Protein AF-A0A8T5BBJ7-F1 (afdb_monomer)

Mean predicted aligned error: 14.38 Å

Secondary structure (DSSP, 8-state):
-BSSEEEEEEEETTTTEEEEEEE--TTSEEEEEEEEEGGGGTTT--TTPEEEEEETTEE--EEEE--TT-SSEEEEEEEEE-SEEEEEEEEEPP--TT------SS-HHHHHHHHHHHHHHHHHHHHHHHHHHHHHHHHH-

Sequence (141 aa):
VSNSVVSDFRL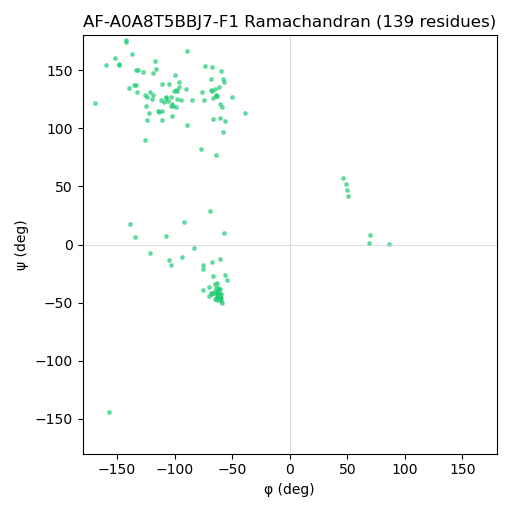NRTIFLISFRVTGLRYSSGFCRVMIPNILFEGMWGDEGRFSVLLDDEPIPFRTMNQPYDKENTFIYFSYTHSEHEIKILYSPPPVGGKIVPETNANPSIIKFMESLSYWYVLIVLITIMVSTVISIKKKR

Nearest PDB structures (foldseek):
  2xq0-assembly1_A  TM=4.731E-01  e=4.620E-02  Saccharomyces cerevisiae
  7u0w-assembly2_B  TM=4.168E-01  e=8.175E-02  Myxoma virus (strain Lausanne)
  5cyw-assembly1_B  TM=5.500E-01  e=7.570E-01  Vaccinia virus Ankara
  7u0v-assembly1_A  TM=4.290E-01  e=9.164E-02  Myxoma virus (strain Lausanne)
  5cz3-assembly2_B  TM=4.695E-01  e=3.405E-01  Myxoma virus

Foldseek 3Di:
DKPWDKADWDADLLQGKTKIKTADDAQDKIKDKDKDFCVSQPPQDDVDKDKFKDKQNHTFDWDWDPDPPCVGIIIIIDMDGHHITMIMIGIDRPPPPDDPPVPPSDRVVNVVVVVVVVVVVVVVVVVVVVVVVVVVVVVVD

Solvent-accessible surface area (backbone atoms only — not comparable to full-atom values): 8181 Å² total; per-residue (Å²): 94,57,82,44,53,76,44,77,74,44,77,40,82,90,72,38,35,40,35,32,32,37,39,40,64,72,83,36,86,33,45,39,43,47,80,43,56,39,77,83,45,66,96,55,72,54,105,62,52,44,74,46,44,22,52,69,85,41,81,50,77,67,44,78,46,73,46,99,85,39,90,56,40,40,36,40,38,38,67,49,73,21,36,82,43,44,38,38,39,37,56,43,67,59,81,69,80,91,62,93,60,89,67,70,91,61,57,68,67,55,51,53,50,50,54,53,51,50,52,54,51,53,51,52,53,52,50,54,52,54,52,51,52,52,52,55,54,61,74,73,108

Structure (mmCIF, N/CA/C/O backbone):
data_AF-A0A8T5BBJ7-F1
#
_entry.id   AF-A0A8T5BBJ7-F1
#
loop_
_atom_site.group_PDB
_atom_site.id
_atom_site.type_symbol
_atom_site.label_atom_id
_atom_site.label_alt_id
_atom_site.label_comp_id
_atom_site.label_asym_id
_atom_site.label_entity_id
_atom_site.label_seq_id
_atom_site.pdbx_PDB_ins_code
_atom_site.Cartn_x
_atom_site.Cartn_y
_atom_site.Cartn_z
_atom_site.occupancy
_atom_site.B_iso_or_equiv
_atom_site.auth_seq_id
_atom_site.auth_comp_id
_atom_site.auth_asym_id
_atom_site.auth_atom_id
_atom_site.pdbx_PDB_model_num
ATOM 1 N N . VAL A 1 1 ? 0.177 6.996 -8.302 1.00 83.50 1 VAL A N 1
ATOM 2 C CA . VAL A 1 1 ? 0.663 7.270 -9.683 1.00 83.50 1 VAL A CA 1
ATOM 3 C C . VAL A 1 1 ? 1.789 6.303 -9.976 1.00 83.50 1 VAL A C 1
ATOM 5 O O . VAL A 1 1 ? 2.693 6.211 -9.156 1.00 83.50 1 VAL A O 1
ATOM 8 N N . SER A 1 2 ? 1.722 5.567 -11.081 1.00 86.69 2 SER A N 1
ATOM 9 C CA . SER A 1 2 ? 2.758 4.620 -11.501 1.00 86.69 2 SER A CA 1
ATOM 10 C C . SER A 1 2 ? 2.804 4.561 -13.028 1.00 86.69 2 SER A C 1
ATOM 12 O O . SER A 1 2 ? 1.802 4.861 -13.673 1.00 86.69 2 SER A O 1
ATOM 14 N N . ASN A 1 3 ? 3.952 4.184 -13.592 1.00 88.62 3 ASN A N 1
ATOM 15 C CA . ASN A 1 3 ? 4.114 3.842 -15.009 1.00 88.62 3 ASN A CA 1
ATOM 16 C C . ASN A 1 3 ? 3.915 2.339 -15.288 1.00 88.62 3 ASN A C 1
ATOM 18 O O . ASN A 1 3 ? 4.373 1.838 -16.312 1.00 88.62 3 ASN A O 1
ATOM 22 N N . SER A 1 4 ? 3.252 1.634 -14.371 1.00 89.69 4 SER A N 1
ATOM 23 C CA . SER A 1 4 ? 2.865 0.229 -14.494 1.00 89.69 4 SER A CA 1
ATOM 24 C C . SER A 1 4 ? 1.351 0.089 -14.485 1.00 89.69 4 SER A C 1
ATOM 26 O O . SER A 1 4 ? 0.635 0.928 -13.934 1.00 89.69 4 SER A O 1
ATOM 28 N N . VAL A 1 5 ? 0.867 -1.018 -15.037 1.00 92.38 5 VAL A N 1
ATOM 29 C CA . VAL A 1 5 ? -0.513 -1.458 -14.831 1.00 92.38 5 VAL A CA 1
ATOM 30 C C . VAL A 1 5 ? -0.609 -2.032 -13.419 1.00 92.38 5 VAL A C 1
ATOM 32 O O . VAL A 1 5 ? 0.1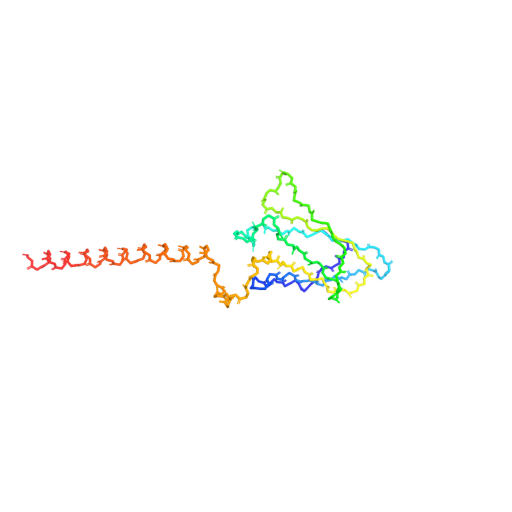62 -2.921 -13.059 1.00 92.38 5 VAL A O 1
ATOM 35 N N . VAL A 1 6 ? -1.525 -1.494 -12.613 1.00 93.00 6 VAL A N 1
ATOM 36 C CA . VAL A 1 6 ? -1.783 -1.943 -11.238 1.00 93.00 6 VAL A CA 1
ATOM 37 C C . VAL A 1 6 ? -3.019 -2.840 -11.232 1.00 93.00 6 VAL A C 1
ATOM 39 O O . VAL A 1 6 ? -4.044 -2.476 -11.805 1.00 93.00 6 VAL A O 1
ATOM 42 N N . SER A 1 7 ? -2.933 -3.995 -10.578 1.00 93.75 7 SER A N 1
ATOM 43 C CA . SER A 1 7 ? -4.028 -4.964 -10.431 1.00 93.75 7 SER A CA 1
ATOM 44 C C . SER A 1 7 ? -4.019 -5.604 -9.036 1.00 93.75 7 SER A C 1
ATOM 46 O O . SER A 1 7 ? -3.138 -5.316 -8.228 1.00 93.75 7 SER A O 1
ATOM 48 N N . ASP A 1 8 ? -5.029 -6.420 -8.724 1.00 94.69 8 ASP A N 1
ATOM 49 C CA . ASP A 1 8 ? -5.127 -7.211 -7.485 1.00 94.69 8 ASP A CA 1
ATOM 50 C C . ASP A 1 8 ? -4.905 -6.425 -6.183 1.00 94.69 8 ASP A C 1
ATOM 52 O O . ASP A 1 8 ? -4.241 -6.894 -5.259 1.00 94.69 8 ASP A O 1
ATOM 56 N N . PHE A 1 9 ? -5.467 -5.218 -6.095 1.00 92.75 9 PHE A N 1
ATOM 57 C CA . PHE A 1 9 ? -5.361 -4.403 -4.889 1.00 92.75 9 PHE A CA 1
ATOM 58 C C . PHE A 1 9 ? -6.061 -5.069 -3.695 1.00 92.75 9 PHE A C 1
ATOM 60 O O . PHE A 1 9 ? -7.242 -5.417 -3.758 1.00 92.75 9 PHE A O 1
ATOM 67 N N . ARG A 1 10 ? -5.338 -5.194 -2.580 1.00 92.81 10 ARG A N 1
ATOM 68 C CA . ARG A 1 10 ? -5.811 -5.756 -1.314 1.00 92.81 10 ARG A CA 1
ATOM 69 C C . ARG A 1 10 ? -5.395 -4.855 -0.158 1.00 92.81 10 ARG A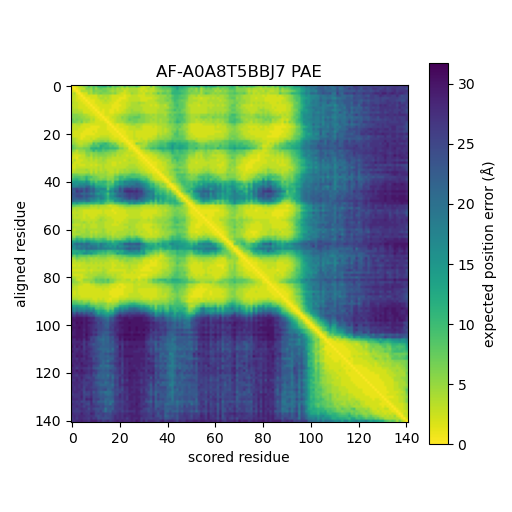 C 1
ATOM 71 O O . ARG A 1 10 ? -4.260 -4.394 -0.080 1.00 92.81 10 ARG A O 1
ATOM 78 N N . LEU A 1 11 ? -6.324 -4.651 0.771 1.00 87.75 11 LEU A N 1
ATOM 79 C CA . LEU A 1 11 ? -6.096 -3.928 2.018 1.00 87.75 11 LEU A CA 1
ATOM 80 C C . LEU A 1 11 ? -6.492 -4.824 3.189 1.00 87.75 11 LEU A C 1
ATOM 82 O O . LEU A 1 11 ? -7.661 -5.179 3.329 1.00 87.75 11 LEU A O 1
ATOM 86 N N . ASN A 1 12 ? -5.535 -5.137 4.056 1.00 82.75 12 ASN A N 1
ATOM 87 C CA . ASN A 1 12 ? -5.790 -5.791 5.330 1.00 82.75 12 ASN A CA 1
ATOM 88 C C . ASN A 1 12 ? -5.506 -4.811 6.472 1.00 82.75 12 ASN A C 1
ATOM 90 O O . ASN A 1 12 ? -4.356 -4.504 6.778 1.00 82.75 12 ASN A O 1
ATOM 94 N N . ARG A 1 13 ? -6.579 -4.327 7.104 1.00 77.38 13 ARG A N 1
ATOM 95 C CA . ARG A 1 13 ? -6.505 -3.357 8.206 1.00 77.38 13 ARG A CA 1
ATOM 96 C C . ARG A 1 13 ? -6.052 -3.974 9.528 1.00 77.38 13 ARG A C 1
ATOM 98 O O . ARG A 1 13 ? -5.596 -3.243 10.390 1.00 77.38 13 ARG A O 1
ATOM 105 N N . THR A 1 14 ? -6.176 -5.290 9.698 1.00 75.69 14 THR A N 1
ATOM 106 C CA . THR A 1 14 ? -5.808 -5.977 10.945 1.00 75.69 14 THR A CA 1
ATOM 107 C C . THR A 1 14 ? -4.297 -6.116 11.085 1.00 75.69 14 THR A C 1
ATOM 109 O O . THR A 1 14 ? -3.767 -5.956 12.177 1.00 75.69 14 THR A O 1
ATOM 112 N N . ILE A 1 15 ? -3.608 -6.398 9.976 1.00 74.81 15 ILE A N 1
ATOM 113 C CA . ILE A 1 15 ? -2.141 -6.550 9.927 1.00 74.81 15 ILE A CA 1
ATOM 114 C C . ILE A 1 15 ? -1.446 -5.375 9.224 1.00 74.81 15 ILE A C 1
ATOM 116 O O . ILE A 1 15 ? -0.256 -5.449 8.945 1.00 74.81 15 ILE A O 1
ATOM 120 N N . PHE A 1 16 ? -2.199 -4.324 8.889 1.00 79.81 16 PHE A N 1
ATOM 121 C CA . PHE A 1 16 ? -1.727 -3.124 8.191 1.00 79.81 16 PHE A CA 1
ATOM 122 C C . PHE A 1 16 ? -0.894 -3.419 6.936 1.00 79.81 16 PHE A C 1
ATOM 124 O O . PHE A 1 16 ? 0.213 -2.910 6.753 1.00 79.81 16 PHE A O 1
ATOM 131 N N . LEU A 1 17 ? -1.469 -4.249 6.065 1.00 86.25 17 LEU A N 1
ATOM 132 C CA . LEU A 1 17 ? -0.879 -4.653 4.796 1.00 86.25 17 LEU A CA 1
ATOM 133 C C . LEU A 1 17 ? -1.683 -4.062 3.639 1.00 86.25 17 LEU A C 1
ATOM 135 O O . LEU A 1 17 ? -2.884 -4.311 3.507 1.00 86.25 17 LEU A O 1
ATOM 139 N N . ILE A 1 18 ? -0.996 -3.329 2.771 1.00 90.69 18 ILE A N 1
ATOM 140 C CA . ILE A 1 18 ? -1.485 -2.970 1.440 1.00 90.69 18 ILE A CA 1
ATOM 141 C C . ILE A 1 18 ? -0.709 -3.823 0.448 1.00 90.69 18 ILE A C 1
ATOM 143 O O . ILE A 1 18 ? 0.517 -3.756 0.436 1.00 90.69 18 ILE A O 1
ATOM 147 N N . SER A 1 19 ? -1.391 -4.602 -0.388 1.00 93.75 19 SER A N 1
ATOM 148 C CA . SER A 1 19 ? -0.737 -5.314 -1.484 1.00 93.75 19 SER A CA 1
ATOM 149 C C . SER A 1 19 ? -1.412 -5.058 -2.817 1.00 93.75 19 SER A C 1
ATOM 151 O O . SER A 1 19 ? -2.607 -4.778 -2.890 1.00 93.75 19 SER A O 1
ATOM 153 N N . PHE A 1 20 ? -0.620 -5.071 -3.876 1.00 94.94 20 PHE A N 1
ATOM 154 C CA . PHE A 1 20 ? -1.102 -4.924 -5.240 1.00 94.94 20 PHE A CA 1
ATOM 155 C C . PHE A 1 20 ? -0.060 -5.464 -6.201 1.00 94.94 20 PHE A C 1
ATOM 157 O O . PHE A 1 20 ? 1.137 -5.479 -5.915 1.00 94.94 20 PHE A O 1
ATOM 164 N N . ARG A 1 21 ? -0.519 -5.876 -7.371 1.00 94.81 21 ARG A N 1
ATOM 165 C CA . ARG A 1 21 ? 0.332 -6.392 -8.429 1.00 94.81 21 ARG A CA 1
ATOM 166 C C . ARG A 1 21 ? 0.656 -5.290 -9.419 1.00 94.81 2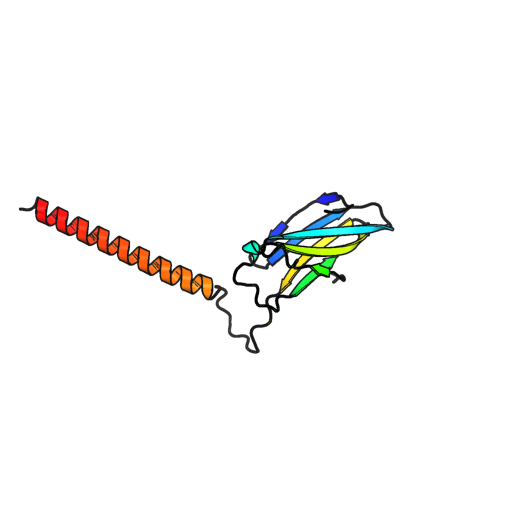1 ARG A C 1
ATOM 168 O O . ARG A 1 21 ? -0.207 -4.478 -9.756 1.00 94.81 21 ARG A O 1
ATOM 175 N N . VAL A 1 22 ? 1.897 -5.262 -9.884 1.00 93.06 22 VAL A N 1
ATOM 176 C CA . VAL A 1 22 ? 2.366 -4.327 -10.905 1.00 93.06 22 VAL A CA 1
ATOM 177 C C . VAL A 1 22 ? 2.901 -5.099 -12.097 1.00 93.06 22 VAL A C 1
ATOM 179 O O . VAL A 1 22 ? 3.698 -6.021 -11.946 1.00 93.06 22 VAL A O 1
ATOM 182 N N . THR A 1 23 ? 2.464 -4.710 -13.290 1.00 92.81 23 THR A N 1
ATOM 183 C CA . THR A 1 23 ? 2.974 -5.254 -14.550 1.00 92.81 23 THR A CA 1
ATOM 184 C C . THR A 1 23 ? 3.456 -4.123 -15.445 1.00 92.81 23 THR A C 1
ATOM 186 O O . THR A 1 23 ? 2.727 -3.155 -15.680 1.00 92.81 23 THR A O 1
ATOM 189 N N . GLY A 1 24 ? 4.681 -4.248 -15.950 1.00 88.81 24 GLY A N 1
ATOM 190 C CA . GLY A 1 24 ? 5.308 -3.294 -16.864 1.00 88.81 24 GLY A CA 1
ATOM 191 C C . GLY A 1 24 ? 6.148 -3.989 -17.934 1.00 88.81 24 GLY A C 1
ATOM 192 O O . GLY A 1 24 ? 6.306 -5.212 -17.928 1.00 88.81 24 GLY A O 1
ATOM 193 N N . LEU A 1 25 ? 6.687 -3.206 -18.870 1.00 88.88 25 LEU A N 1
ATOM 194 C CA . LEU A 1 25 ? 7.576 -3.724 -19.908 1.00 88.88 25 LEU A CA 1
ATOM 195 C C . LEU A 1 25 ? 8.858 -4.264 -19.263 1.00 88.88 25 LEU A C 1
ATOM 197 O O . LEU A 1 25 ? 9.497 -3.574 -18.480 1.00 88.88 25 LEU A O 1
ATOM 201 N N . ARG A 1 26 ? 9.253 -5.499 -19.578 1.00 87.50 26 ARG A N 1
ATOM 202 C CA . ARG A 1 26 ? 10.439 -6.098 -18.952 1.00 87.50 26 ARG A CA 1
ATOM 203 C C . ARG A 1 26 ? 11.686 -5.237 -19.180 1.00 87.50 26 ARG A C 1
ATOM 205 O O . ARG A 1 26 ? 11.904 -4.751 -20.286 1.00 87.50 26 ARG A O 1
ATOM 212 N N . TYR A 1 27 ? 12.512 -5.116 -18.141 1.00 83.44 27 TYR A N 1
ATOM 213 C CA . TYR A 1 27 ? 13.804 -4.413 -18.152 1.00 83.44 27 TYR A CA 1
ATOM 214 C C . TYR A 1 27 ? 13.744 -2.879 -18.270 1.00 83.44 27 TYR A C 1
ATOM 216 O O . TYR A 1 27 ? 14.794 -2.248 -18.389 1.00 83.44 27 TYR A O 1
ATOM 224 N N . SER A 1 28 ? 12.564 -2.251 -18.193 1.00 89.19 28 SER A N 1
ATOM 225 C CA . SER A 1 28 ? 12.466 -0.794 -18.018 1.00 89.19 28 SER A CA 1
ATOM 226 C C . SER A 1 28 ? 12.446 -0.379 -16.545 1.00 89.19 28 SER A C 1
ATOM 228 O O . SER A 1 28 ? 12.282 -1.199 -15.645 1.00 89.19 28 SER A O 1
ATOM 230 N N . SE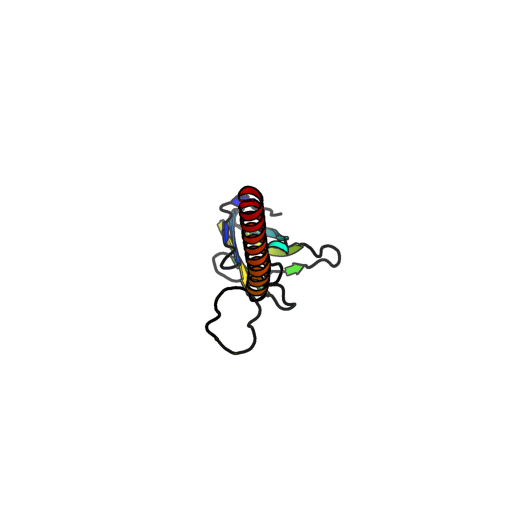R A 1 29 ? 12.641 0.915 -16.283 1.00 88.56 29 SER A N 1
ATOM 231 C CA . SER A 1 29 ? 12.560 1.470 -14.930 1.00 88.56 29 SER A CA 1
ATOM 232 C C . SER A 1 29 ? 11.113 1.805 -14.565 1.00 88.56 29 SER A C 1
ATOM 234 O O . SER A 1 29 ? 10.433 2.562 -15.264 1.00 88.56 29 SER A O 1
ATOM 236 N N . GLY A 1 30 ? 10.650 1.238 -13.458 1.00 89.31 30 GLY A N 1
ATOM 237 C CA . GLY A 1 30 ? 9.352 1.478 -12.856 1.00 89.31 30 GLY A CA 1
ATOM 238 C C . GLY A 1 30 ? 9.421 2.451 -11.691 1.00 89.31 30 GLY A C 1
ATOM 239 O O . GLY A 1 30 ? 10.379 2.465 -10.920 1.00 89.31 30 GLY A O 1
ATOM 240 N N . PHE A 1 31 ? 8.368 3.245 -11.530 1.00 91.88 31 PHE A N 1
ATOM 241 C CA . PHE A 1 31 ? 8.160 4.051 -10.336 1.00 91.88 31 PHE A CA 1
ATOM 242 C C . PHE A 1 31 ? 6.736 3.891 -9.822 1.00 91.88 31 PHE A C 1
ATOM 244 O O . PHE A 1 31 ? 5.783 3.671 -10.579 1.00 91.88 31 PHE A O 1
ATOM 251 N N . CYS A 1 32 ? 6.578 4.035 -8.513 1.00 91.44 32 CYS A N 1
ATOM 252 C CA . CYS A 1 32 ? 5.274 4.093 -7.886 1.00 91.44 32 CYS A CA 1
ATOM 253 C C . CYS A 1 32 ? 5.260 5.146 -6.779 1.00 91.44 32 CYS A C 1
ATOM 255 O O . CYS A 1 32 ? 6.172 5.238 -5.957 1.00 91.44 32 CYS A O 1
ATOM 257 N N . ARG A 1 33 ? 4.188 5.938 -6.782 1.00 91.38 33 ARG A N 1
ATOM 258 C CA . ARG A 1 33 ? 3.794 6.829 -5.698 1.00 91.38 33 ARG A CA 1
ATOM 259 C C . ARG A 1 33 ? 2.481 6.334 -5.121 1.00 91.38 33 ARG A C 1
ATOM 261 O O . ARG A 1 33 ? 1.452 6.410 -5.809 1.00 91.38 33 ARG A O 1
ATOM 268 N N . VAL A 1 34 ? 2.528 5.914 -3.865 1.00 89.38 34 VAL A N 1
ATOM 269 C CA . VAL A 1 34 ? 1.363 5.506 -3.083 1.00 89.38 34 VAL A CA 1
ATOM 270 C C . VAL A 1 34 ? 1.020 6.627 -2.114 1.00 89.38 34 VAL A C 1
ATOM 272 O O . VAL A 1 34 ? 1.889 7.119 -1.401 1.00 89.38 34 VAL A O 1
ATOM 275 N N . MET A 1 35 ? -0.239 7.056 -2.141 1.00 88.19 35 MET A N 1
ATOM 276 C CA . MET A 1 35 ? -0.809 7.975 -1.161 1.00 88.19 35 MET A CA 1
ATOM 277 C C . MET A 1 35 ? -1.556 7.126 -0.143 1.00 88.19 35 MET A C 1
ATOM 279 O O . MET A 1 35 ? -2.405 6.324 -0.533 1.00 88.19 35 MET A O 1
ATOM 283 N N . ILE A 1 36 ? -1.227 7.290 1.133 1.00 84.31 36 ILE A N 1
ATOM 284 C CA . ILE A 1 36 ? -1.894 6.586 2.217 1.00 84.31 36 ILE A CA 1
ATOM 285 C C . ILE A 1 36 ? -2.479 7.626 3.175 1.00 84.31 36 ILE A C 1
ATOM 287 O O . ILE A 1 36 ? -1.708 8.347 3.809 1.00 84.31 36 ILE A O 1
ATOM 291 N N . PRO A 1 37 ? -3.818 7.723 3.269 1.00 81.50 37 PRO A N 1
ATOM 292 C CA . PRO A 1 37 ? -4.471 8.608 4.221 1.00 81.50 37 PRO A CA 1
ATOM 293 C C . PRO A 1 37 ? -4.120 8.246 5.663 1.00 81.50 37 PRO A C 1
ATOM 295 O O . PRO A 1 37 ? -4.195 7.081 6.056 1.00 81.50 37 PRO A O 1
ATOM 298 N N . ASN A 1 38 ? -3.814 9.251 6.472 1.00 73.19 38 ASN A N 1
ATOM 299 C CA . ASN A 1 38 ? -3.410 9.102 7.869 1.00 73.19 38 ASN A CA 1
ATOM 300 C C . ASN A 1 38 ? -4.557 8.567 8.723 1.00 73.19 38 ASN A C 1
ATOM 302 O O . ASN A 1 38 ? -4.304 7.840 9.675 1.00 73.19 38 ASN A O 1
ATOM 306 N N . ILE A 1 39 ? -5.810 8.819 8.322 1.00 71.38 39 ILE A N 1
ATOM 307 C CA . ILE A 1 39 ? -7.010 8.228 8.935 1.00 71.38 39 ILE A CA 1
ATOM 308 C C . ILE A 1 39 ? -6.988 6.692 8.941 1.00 71.38 39 ILE A C 1
ATOM 310 O O . ILE A 1 39 ? -7.573 6.068 9.821 1.00 71.38 39 ILE A O 1
ATOM 314 N N . LEU A 1 40 ? -6.279 6.051 8.000 1.00 65.88 40 LEU A N 1
ATOM 315 C CA . LEU A 1 40 ? -6.120 4.591 8.006 1.00 65.88 40 LEU A CA 1
ATOM 316 C C . LEU A 1 40 ? -5.281 4.091 9.191 1.00 65.88 40 LEU A C 1
ATOM 318 O O . LEU A 1 40 ? -5.310 2.898 9.490 1.00 65.88 40 LEU A O 1
ATOM 322 N N . PHE A 1 41 ? -4.560 4.991 9.860 1.00 62.34 41 PHE A N 1
ATOM 323 C CA . PHE A 1 41 ? -3.631 4.702 10.948 1.00 62.34 41 PHE A CA 1
ATOM 324 C C . PHE A 1 41 ? -3.730 5.723 12.102 1.00 62.34 41 PHE A C 1
ATOM 326 O O . PHE A 1 41 ? -2.810 5.842 12.918 1.00 62.34 41 PHE A O 1
ATOM 333 N N . GLU A 1 42 ? -4.822 6.488 12.166 1.00 52.91 42 GLU A N 1
ATOM 334 C CA . GLU A 1 42 ? -5.030 7.548 13.152 1.00 52.91 42 GLU A CA 1
ATOM 335 C C . GLU A 1 42 ? -5.067 6.950 14.566 1.00 52.91 42 GLU A C 1
ATOM 337 O O . GLU A 1 42 ? -5.751 5.963 14.836 1.00 52.91 42 GLU A O 1
ATOM 342 N N . GLY A 1 43 ? -4.245 7.504 15.464 1.00 51.56 43 GLY A N 1
ATOM 343 C CA . GLY A 1 43 ? -3.999 6.955 16.803 1.00 51.56 43 GLY A CA 1
ATOM 344 C C . GLY A 1 43 ? -2.891 5.896 16.890 1.00 51.56 43 GLY A C 1
ATOM 345 O O . GLY A 1 43 ? -2.636 5.395 17.983 1.00 51.56 43 GLY A O 1
ATOM 346 N N . MET A 1 44 ? -2.231 5.553 15.778 1.00 52.12 44 MET A N 1
ATOM 347 C CA . MET A 1 44 ? -1.118 4.585 15.733 1.00 52.12 44 MET A CA 1
ATOM 348 C C . MET A 1 44 ? 0.186 5.169 15.186 1.00 52.12 44 MET A C 1
ATOM 350 O O . MET A 1 44 ? 1.226 4.511 15.250 1.00 52.12 44 MET A O 1
ATOM 354 N N . TRP A 1 45 ? 0.142 6.400 14.678 1.00 54.66 45 TRP A N 1
ATOM 355 C CA . TRP A 1 45 ? 1.317 7.207 14.380 1.00 54.66 45 TRP A CA 1
ATOM 356 C C . TRP A 1 45 ? 1.872 7.773 15.684 1.00 54.66 45 TRP A C 1
ATOM 358 O O . TRP A 1 45 ? 1.584 8.901 16.070 1.00 54.66 45 TRP A O 1
ATOM 368 N N . GLY A 1 46 ? 2.649 6.957 16.392 1.00 44.56 46 GLY A N 1
ATOM 369 C CA . GLY A 1 46 ? 3.748 7.525 17.163 1.00 44.56 46 GLY A CA 1
ATOM 370 C C . GLY A 1 46 ? 4.773 8.066 16.172 1.00 44.56 46 GLY A C 1
ATOM 371 O O . GLY A 1 46 ? 4.875 7.540 15.061 1.00 44.56 46 GLY A O 1
ATOM 372 N N . ASP A 1 47 ? 5.546 9.071 16.566 1.00 47.97 47 ASP A N 1
ATOM 373 C CA . ASP A 1 47 ? 6.573 9.752 15.759 1.00 47.97 47 ASP A CA 1
ATOM 374 C C . ASP A 1 47 ? 7.690 8.827 15.192 1.00 47.97 47 ASP A C 1
ATOM 376 O O . ASP A 1 47 ? 8.686 9.288 14.641 1.00 47.97 47 ASP A O 1
ATOM 380 N N . GLU A 1 48 ? 7.523 7.504 15.298 1.00 48.72 48 GLU A N 1
ATOM 381 C CA . GLU A 1 48 ? 8.500 6.450 15.036 1.00 48.72 48 GLU A CA 1
ATOM 382 C C . GLU A 1 48 ? 7.961 5.266 14.196 1.00 48.72 48 GLU A C 1
ATOM 384 O O . GLU A 1 48 ? 8.666 4.269 14.024 1.00 48.72 48 GLU A O 1
ATOM 389 N N . GLY A 1 49 ? 6.733 5.329 13.662 1.00 55.78 49 GLY A N 1
ATOM 390 C CA . GLY A 1 49 ? 6.178 4.268 12.804 1.00 55.78 49 GLY A CA 1
ATOM 391 C C . GLY A 1 49 ? 7.003 4.049 11.528 1.00 55.78 49 GLY A C 1
ATOM 392 O O . GLY A 1 49 ? 7.176 4.971 10.727 1.00 55.78 49 GLY A O 1
ATOM 393 N N . ARG A 1 50 ? 7.521 2.828 11.313 1.00 71.62 50 ARG A N 1
ATOM 394 C CA . ARG A 1 50 ? 8.351 2.494 10.141 1.00 71.62 50 ARG A CA 1
ATOM 395 C C . ARG A 1 50 ? 7.528 1.731 9.109 1.00 71.62 50 ARG A C 1
ATOM 397 O O . ARG A 1 50 ? 7.025 0.640 9.373 1.00 71.62 50 ARG A O 1
ATOM 404 N N . PHE A 1 51 ? 7.432 2.295 7.909 1.00 81.12 51 PHE A N 1
ATOM 405 C CA . PHE A 1 51 ? 6.952 1.560 6.743 1.00 81.12 51 PHE A CA 1
ATOM 406 C C . PHE A 1 51 ? 8.019 0.573 6.268 1.00 81.12 51 PHE A C 1
ATOM 408 O O . PHE A 1 51 ? 9.215 0.774 6.468 1.00 81.12 51 PHE A O 1
ATOM 415 N N . SER A 1 52 ? 7.589 -0.501 5.626 1.00 87.25 52 SER A N 1
ATOM 416 C CA . SER A 1 52 ? 8.451 -1.379 4.841 1.00 87.25 52 SER A CA 1
ATOM 417 C C . SER A 1 52 ? 7.771 -1.641 3.511 1.00 87.25 52 SER A C 1
ATOM 419 O O . SER A 1 52 ? 6.579 -1.944 3.470 1.00 87.25 52 SER A O 1
ATOM 421 N N . VAL A 1 53 ? 8.520 -1.483 2.425 1.00 90.50 53 VAL A N 1
ATOM 422 C CA . VAL A 1 53 ? 8.048 -1.779 1.074 1.00 90.50 53 VAL A CA 1
ATOM 423 C C . VAL A 1 53 ? 8.782 -3.022 0.605 1.00 90.50 53 VAL A C 1
ATOM 425 O O . VAL A 1 53 ? 10.012 -3.039 0.589 1.00 90.50 53 VAL A O 1
ATOM 428 N N . LEU A 1 54 ? 8.022 -4.051 0.253 1.00 92.19 54 LEU A N 1
ATOM 429 C CA . LEU A 1 54 ? 8.520 -5.308 -0.281 1.00 92.19 54 LEU A CA 1
ATOM 430 C C . LEU A 1 54 ? 8.125 -5.423 -1.758 1.00 92.19 54 LEU A C 1
ATOM 432 O O . LEU A 1 54 ? 6.991 -5.096 -2.124 1.00 92.19 54 LEU A O 1
ATOM 436 N N . LEU A 1 55 ? 9.054 -5.902 -2.576 1.00 92.56 55 LEU A N 1
ATOM 437 C CA . LEU A 1 55 ? 8.875 -6.316 -3.963 1.00 92.56 55 LEU A CA 1
ATOM 438 C C . LEU A 1 55 ? 9.098 -7.829 -4.002 1.00 92.56 55 LEU A C 1
ATOM 440 O O . LEU A 1 55 ? 10.205 -8.269 -3.719 1.00 92.56 55 LEU A O 1
ATOM 444 N N . ASP A 1 56 ? 8.065 -8.610 -4.307 1.00 92.62 56 ASP A N 1
ATOM 445 C CA . ASP A 1 56 ? 8.115 -10.082 -4.262 1.00 92.62 56 ASP A CA 1
ATOM 446 C C . ASP A 1 56 ? 8.690 -10.619 -2.939 1.00 92.62 56 ASP A C 1
ATOM 448 O O . ASP A 1 56 ? 9.571 -11.471 -2.921 1.00 92.62 56 ASP A O 1
ATOM 452 N N . ASP A 1 57 ? 8.203 -10.071 -1.822 1.00 90.75 57 ASP A N 1
ATOM 453 C CA . ASP A 1 57 ? 8.644 -10.387 -0.455 1.00 90.75 57 ASP A CA 1
ATOM 454 C C . ASP A 1 57 ? 10.069 -9.935 -0.076 1.00 90.75 57 ASP A C 1
ATOM 456 O O . ASP A 1 57 ? 10.456 -10.067 1.084 1.00 90.75 57 ASP A O 1
ATOM 460 N N . GLU A 1 58 ? 10.800 -9.279 -0.982 1.00 91.56 58 GLU A N 1
ATOM 461 C CA . GLU A 1 58 ? 12.124 -8.707 -0.715 1.00 91.56 58 GLU A CA 1
ATOM 462 C C . GLU A 1 58 ? 12.056 -7.197 -0.422 1.00 91.56 58 GLU A C 1
ATOM 464 O O . GLU A 1 58 ? 11.415 -6.443 -1.162 1.00 91.56 58 GLU A O 1
ATOM 469 N N . PRO A 1 59 ? 12.718 -6.694 0.636 1.00 91.56 59 PRO A N 1
ATOM 470 C CA . PRO A 1 59 ? 12.687 -5.279 0.985 1.00 91.56 59 PRO A CA 1
ATOM 471 C C . PRO A 1 59 ? 13.401 -4.410 -0.049 1.00 91.56 59 PRO A C 1
ATOM 473 O O . PRO A 1 59 ? 14.550 -4.652 -0.415 1.00 91.56 59 PRO A O 1
ATOM 476 N N . ILE A 1 60 ? 12.735 -3.331 -0.463 1.00 90.75 60 ILE A N 1
ATOM 477 C CA . ILE A 1 60 ? 13.281 -2.354 -1.406 1.00 90.75 60 ILE A CA 1
ATOM 478 C C . ILE A 1 60 ? 13.450 -0.976 -0.762 1.00 90.75 60 ILE A C 1
ATOM 480 O O . ILE A 1 60 ? 12.696 -0.601 0.141 1.00 90.75 60 ILE A O 1
ATOM 484 N N . PRO A 1 61 ? 14.421 -0.174 -1.231 1.00 88.62 61 PRO A N 1
ATOM 485 C CA . PRO A 1 61 ? 14.558 1.199 -0.779 1.00 88.62 61 PRO A CA 1
ATOM 486 C C . PRO A 1 61 ? 13.345 2.029 -1.208 1.00 88.62 61 PRO A C 1
ATOM 488 O O . PRO A 1 61 ? 12.929 2.027 -2.368 1.00 88.62 61 PRO A O 1
ATOM 491 N N . PHE A 1 62 ? 12.815 2.802 -0.268 1.00 89.56 62 PHE A N 1
ATOM 492 C CA . PHE A 1 62 ? 11.724 3.737 -0.504 1.00 89.56 62 PHE A CA 1
ATOM 493 C C . PHE A 1 62 ? 12.004 5.060 0.206 1.00 89.56 62 PHE A C 1
ATOM 495 O O . PHE A 1 62 ? 12.858 5.163 1.089 1.00 89.56 62 PHE A O 1
ATOM 502 N N . ARG A 1 63 ? 11.276 6.097 -0.196 1.00 85.12 63 ARG A N 1
ATOM 503 C CA . ARG A 1 63 ? 11.280 7.403 0.453 1.00 85.12 63 ARG A CA 1
ATOM 504 C C . ARG A 1 63 ? 9.874 7.715 0.929 1.00 85.12 63 ARG A C 1
ATOM 506 O O . ARG A 1 63 ? 8.939 7.721 0.128 1.00 85.12 63 ARG A O 1
ATOM 513 N N . THR A 1 64 ? 9.745 8.004 2.215 1.00 80.88 64 THR A N 1
ATOM 514 C CA . THR A 1 64 ? 8.525 8.586 2.775 1.00 80.88 64 THR A CA 1
ATOM 515 C C . THR A 1 64 ? 8.643 10.096 2.719 1.00 80.88 64 THR A C 1
ATOM 517 O O . THR A 1 64 ? 9.673 10.658 3.090 1.00 80.88 64 THR A O 1
ATOM 520 N N . MET A 1 65 ? 7.591 10.761 2.263 1.00 72.00 65 MET A N 1
ATOM 521 C CA . MET A 1 65 ? 7.490 12.210 2.314 1.00 72.00 65 MET A CA 1
ATOM 522 C C . MET A 1 65 ? 6.216 12.574 3.059 1.00 72.00 65 MET A C 1
ATOM 524 O O . MET A 1 65 ? 5.112 12.433 2.532 1.00 72.00 65 MET A O 1
ATOM 528 N N . ASN A 1 66 ? 6.402 13.054 4.283 1.00 64.19 66 ASN A N 1
ATOM 529 C CA . ASN A 1 66 ? 5.369 13.750 5.032 1.00 64.19 66 ASN A CA 1
ATOM 530 C C . ASN A 1 66 ? 5.544 15.212 4.632 1.00 64.19 66 ASN A C 1
ATOM 532 O O . ASN A 1 66 ? 6.541 15.840 4.995 1.00 64.19 66 ASN A O 1
ATOM 536 N N . GLN A 1 67 ? 4.685 15.724 3.754 1.00 54.34 67 GLN A N 1
ATOM 537 C CA . GLN A 1 67 ? 4.839 17.113 3.336 1.00 54.34 67 GLN A CA 1
ATOM 538 C C . GLN A 1 67 ? 4.519 18.031 4.524 1.00 54.34 67 GLN A C 1
ATOM 540 O O . GLN A 1 67 ? 3.553 17.768 5.235 1.00 54.34 67 GLN A O 1
ATOM 545 N N . PRO A 1 68 ? 5.234 19.154 4.716 1.00 55.03 68 PRO A N 1
ATOM 546 C CA . PRO A 1 68 ? 4.835 20.158 5.706 1.00 55.03 68 PRO A CA 1
ATOM 547 C C . PRO A 1 68 ? 3.437 20.755 5.433 1.00 55.03 68 PRO A C 1
ATOM 549 O O . PRO A 1 68 ? 2.870 21.403 6.311 1.00 55.03 68 PRO A O 1
ATOM 552 N N . TYR A 1 69 ? 2.876 20.517 4.240 1.00 54.34 69 TYR A N 1
ATOM 553 C CA . TYR A 1 69 ? 1.590 21.039 3.775 1.00 54.34 69 TYR A CA 1
ATOM 554 C C . TYR A 1 69 ? 0.437 20.025 3.799 1.00 54.34 69 TYR A C 1
ATOM 556 O O . TYR A 1 69 ? -0.713 20.449 3.766 1.00 54.34 69 TYR A O 1
ATOM 564 N N . ASP A 1 70 ? 0.716 18.719 3.876 1.00 61.09 70 ASP A N 1
ATOM 565 C CA . ASP A 1 70 ? -0.310 17.670 3.857 1.00 61.09 70 ASP A CA 1
ATOM 566 C C . ASP A 1 70 ? -0.136 16.775 5.087 1.00 61.09 70 ASP A C 1
ATOM 568 O O . ASP A 1 70 ? 0.643 15.822 5.099 1.00 61.09 70 ASP A O 1
ATOM 572 N N . LYS A 1 71 ? -0.819 17.164 6.168 1.00 67.56 71 LYS A N 1
ATOM 573 C CA . LYS A 1 71 ? -0.806 16.456 7.457 1.00 67.56 71 LYS A CA 1
ATOM 574 C C . LYS A 1 71 ? -1.780 15.283 7.495 1.00 67.56 71 LYS A C 1
ATOM 576 O O . LYS A 1 71 ? -1.844 14.590 8.507 1.00 67.56 71 LYS A O 1
ATOM 581 N N . GLU A 1 72 ? -2.545 15.085 6.427 1.00 75.31 72 GLU A N 1
ATOM 582 C CA . GLU A 1 72 ? -3.603 14.083 6.350 1.00 75.31 72 GLU A CA 1
ATOM 583 C C . GLU A 1 72 ? -3.191 12.881 5.502 1.00 75.31 72 GLU A C 1
ATOM 585 O O . GLU A 1 72 ? -3.848 11.848 5.586 1.00 75.31 72 GLU A O 1
ATOM 590 N N . ASN A 1 73 ? -2.102 12.978 4.729 1.00 79.88 73 ASN A N 1
ATOM 591 C CA . ASN A 1 73 ? -1.629 11.902 3.864 1.00 79.88 73 ASN A CA 1
ATOM 592 C C . ASN A 1 73 ? -0.111 11.691 3.961 1.00 79.88 73 ASN A C 1
ATOM 594 O O . ASN A 1 73 ? 0.677 12.632 3.866 1.00 79.88 73 ASN A O 1
ATOM 598 N N . THR A 1 74 ? 0.313 10.428 4.020 1.00 81.81 74 THR A N 1
ATOM 599 C CA . THR A 1 74 ? 1.703 10.031 3.764 1.00 81.81 74 THR A CA 1
ATOM 600 C C . THR A 1 74 ? 1.867 9.575 2.326 1.00 81.81 74 THR A C 1
ATOM 602 O O . THR A 1 74 ? 1.089 8.776 1.800 1.00 81.81 74 THR A O 1
ATOM 605 N N . PHE A 1 75 ? 2.948 10.033 1.701 1.00 86.06 75 PHE A N 1
ATOM 606 C CA . PHE A 1 75 ? 3.341 9.583 0.377 1.00 86.06 75 PHE A CA 1
ATOM 607 C C . PHE A 1 75 ? 4.572 8.687 0.453 1.00 86.06 75 PHE A C 1
ATOM 609 O O . PHE A 1 75 ? 5.612 9.090 0.977 1.00 86.06 75 PHE A O 1
ATOM 616 N N . ILE A 1 76 ? 4.465 7.494 -0.127 1.00 89.06 76 ILE A N 1
ATOM 617 C CA . ILE A 1 76 ? 5.572 6.549 -0.280 1.00 89.06 76 ILE A CA 1
ATOM 618 C C . ILE A 1 76 ? 5.983 6.516 -1.748 1.00 89.06 76 ILE A C 1
ATOM 620 O O . ILE A 1 76 ? 5.156 6.295 -2.637 1.00 89.06 76 ILE A O 1
ATOM 624 N N . TYR A 1 77 ? 7.273 6.729 -1.983 1.00 90.88 77 TYR A N 1
ATOM 625 C CA . TYR A 1 77 ? 7.896 6.739 -3.297 1.00 90.88 77 TYR A CA 1
ATOM 626 C C . TYR A 1 77 ? 8.939 5.639 -3.378 1.00 90.88 77 TYR A C 1
ATOM 628 O O . TYR A 1 77 ? 9.835 5.568 -2.539 1.00 90.88 77 TYR A O 1
ATOM 636 N N . PHE A 1 78 ? 8.863 4.818 -4.415 1.00 91.94 78 PHE A N 1
ATOM 637 C CA . PHE A 1 78 ? 9.868 3.799 -4.684 1.00 91.94 78 PHE A CA 1
ATOM 638 C C . PHE A 1 78 ? 10.000 3.555 -6.185 1.00 91.94 78 PHE A C 1
ATOM 640 O O . PHE A 1 78 ? 9.077 3.800 -6.970 1.00 91.94 78 PHE A O 1
ATOM 647 N N . SER A 1 79 ? 11.180 3.083 -6.568 1.00 93.12 79 SER A N 1
ATOM 648 C CA . SER A 1 79 ? 11.525 2.676 -7.926 1.00 93.12 79 SER A CA 1
ATOM 649 C C . SER A 1 79 ? 11.899 1.202 -7.940 1.00 93.12 79 SER A C 1
ATOM 651 O O . SER A 1 79 ? 12.457 0.701 -6.968 1.00 93.12 79 SER A O 1
ATOM 653 N N . TYR A 1 80 ? 11.611 0.523 -9.040 1.00 91.50 80 TYR A N 1
ATOM 654 C CA . TYR A 1 80 ? 11.850 -0.908 -9.209 1.00 91.50 80 TYR A CA 1
ATOM 655 C C . TYR A 1 80 ? 12.084 -1.215 -10.686 1.00 91.50 80 TYR A C 1
ATOM 657 O O . TYR A 1 80 ? 11.709 -0.430 -11.555 1.00 91.50 80 TYR A O 1
ATOM 665 N N . THR A 1 81 ? 12.696 -2.351 -10.994 1.00 90.94 81 THR A N 1
ATOM 666 C CA . THR A 1 81 ? 12.795 -2.818 -12.382 1.00 90.94 81 THR A CA 1
ATOM 667 C C . THR A 1 81 ? 11.447 -3.381 -12.809 1.00 90.94 81 THR A C 1
ATOM 669 O O . THR A 1 81 ? 10.852 -4.177 -12.093 1.00 90.94 81 THR A O 1
ATOM 672 N N . HIS A 1 82 ? 10.935 -2.970 -13.966 1.00 88.25 82 HIS A N 1
ATOM 673 C CA . HIS A 1 82 ? 9.664 -3.465 -14.476 1.00 88.25 82 HIS A CA 1
ATOM 674 C C . HIS A 1 82 ? 9.748 -4.947 -14.843 1.00 88.25 82 HIS A C 1
ATOM 676 O O . HIS A 1 82 ? 10.575 -5.371 -15.655 1.00 88.25 82 HIS A O 1
ATOM 682 N N . SER A 1 83 ? 8.821 -5.710 -14.274 1.00 87.75 83 SER A N 1
ATOM 683 C CA . SER A 1 83 ? 8.375 -7.016 -14.742 1.00 87.75 83 SER A CA 1
ATOM 684 C C . SER A 1 83 ? 6.964 -7.260 -14.175 1.00 87.75 83 SER A C 1
ATOM 686 O O . SER A 1 83 ? 6.182 -6.310 -14.098 1.00 87.75 83 SER A O 1
ATOM 688 N N . GLU A 1 84 ? 6.620 -8.487 -13.808 1.00 93.50 84 GLU A N 1
ATOM 689 C CA . GLU A 1 84 ? 5.400 -8.823 -13.077 1.00 93.50 84 GLU A CA 1
ATOM 690 C C . GLU A 1 84 ? 5.772 -9.055 -11.613 1.00 93.50 84 GLU A C 1
ATOM 692 O O . GLU A 1 84 ? 6.452 -10.030 -11.310 1.00 93.50 84 GLU A O 1
ATOM 697 N N . HIS A 1 85 ? 5.350 -8.148 -10.731 1.00 93.31 85 HIS A N 1
ATOM 698 C CA . HIS A 1 85 ? 5.739 -8.163 -9.321 1.00 93.31 85 HIS A CA 1
ATOM 699 C C . HIS A 1 85 ? 4.545 -7.959 -8.391 1.00 93.31 85 HIS A C 1
ATOM 701 O O . HIS A 1 85 ? 3.590 -7.251 -8.727 1.00 93.31 85 HIS A O 1
ATOM 707 N N . GLU A 1 86 ? 4.625 -8.526 -7.192 1.00 95.50 86 GLU A N 1
ATOM 708 C CA . GLU A 1 86 ? 3.755 -8.185 -6.072 1.00 95.50 86 GLU A CA 1
ATOM 709 C C . GLU A 1 86 ? 4.432 -7.129 -5.193 1.00 95.50 86 GLU A C 1
ATOM 711 O O . GLU A 1 86 ? 5.541 -7.316 -4.697 1.00 95.50 86 GLU A O 1
ATOM 716 N N . ILE A 1 87 ? 3.747 -6.010 -4.974 1.00 94.50 87 ILE A N 1
ATOM 717 C CA . ILE A 1 87 ? 4.161 -4.997 -4.009 1.00 94.50 87 ILE A CA 1
ATOM 718 C C . ILE A 1 87 ? 3.392 -5.212 -2.717 1.00 94.50 87 ILE A C 1
ATOM 720 O O . ILE A 1 87 ? 2.164 -5.300 -2.738 1.00 94.50 87 ILE A O 1
ATOM 724 N N . LYS A 1 88 ? 4.105 -5.212 -1.589 1.00 93.88 88 LYS A N 1
ATOM 725 C CA . LYS A 1 88 ? 3.522 -5.207 -0.242 1.00 93.88 88 LYS A CA 1
ATOM 726 C C . LYS A 1 88 ? 4.055 -4.013 0.535 1.00 93.88 88 LYS A C 1
ATOM 728 O O . LYS A 1 88 ? 5.259 -3.810 0.634 1.00 93.88 88 LYS A O 1
ATOM 733 N N . ILE A 1 89 ? 3.155 -3.218 1.095 1.00 90.19 89 ILE A N 1
ATOM 734 C CA . ILE A 1 89 ? 3.478 -2.127 2.008 1.00 90.19 89 ILE A CA 1
ATOM 735 C C . ILE A 1 89 ? 2.975 -2.539 3.379 1.00 90.19 89 ILE A C 1
ATOM 737 O O . ILE A 1 89 ? 1.771 -2.699 3.587 1.00 90.19 89 ILE A O 1
ATOM 741 N N . LEU A 1 90 ? 3.924 -2.724 4.285 1.00 87.81 90 LEU A N 1
ATOM 742 C CA . LEU A 1 90 ? 3.694 -3.084 5.672 1.00 87.81 90 LEU A CA 1
ATOM 743 C C . LEU A 1 90 ? 3.914 -1.859 6.547 1.00 87.81 90 LEU A C 1
ATOM 745 O O . LEU A 1 90 ? 4.882 -1.113 6.365 1.00 87.81 90 LEU A O 1
ATOM 749 N N . TYR A 1 91 ? 3.036 -1.681 7.524 1.00 80.19 91 TYR A N 1
ATOM 750 C CA . TYR A 1 91 ? 3.263 -0.760 8.625 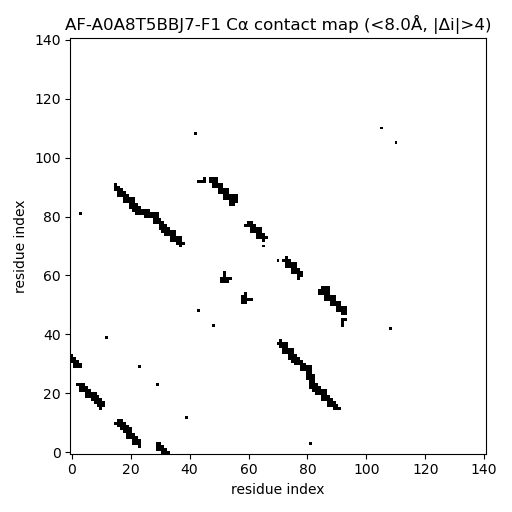1.00 80.19 91 TYR A CA 1
ATOM 751 C C . TYR A 1 91 ? 3.661 -1.551 9.869 1.00 80.19 91 TYR A C 1
ATOM 753 O O . TYR A 1 91 ? 2.885 -2.377 10.349 1.00 80.19 91 TYR A O 1
ATOM 761 N N . SER A 1 92 ? 4.858 -1.289 10.398 1.00 71.62 92 SER A N 1
ATOM 762 C CA . SER A 1 92 ? 5.240 -1.773 11.723 1.00 71.62 92 SER A CA 1
ATOM 763 C C . SER A 1 92 ? 5.055 -0.640 12.730 1.00 71.62 92 SER A C 1
ATOM 765 O O . SER A 1 92 ? 5.751 0.378 12.616 1.00 71.62 92 SER A O 1
ATOM 767 N N . PRO A 1 93 ? 4.179 -0.793 13.741 1.00 63.56 93 PRO A N 1
ATOM 768 C CA . PRO A 1 93 ? 4.203 0.111 14.879 1.00 63.56 93 PRO A CA 1
ATOM 769 C C . PRO A 1 93 ? 5.584 0.031 15.556 1.00 63.56 93 PRO A C 1
ATOM 771 O O . PRO A 1 93 ? 6.239 -1.021 15.492 1.00 63.56 93 PRO A O 1
ATOM 774 N N . PRO A 1 94 ? 6.070 1.128 16.163 1.00 56.19 94 PRO A N 1
ATOM 775 C CA . PRO A 1 94 ? 7.312 1.087 16.918 1.00 56.19 94 PRO A CA 1
ATOM 776 C C . 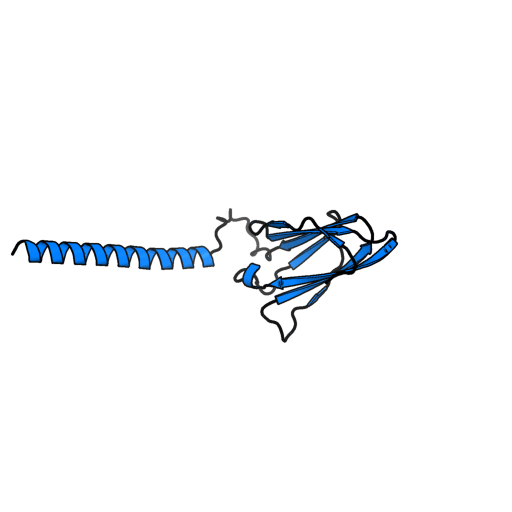PRO A 1 94 ? 7.190 0.042 18.037 1.00 56.19 94 PRO A C 1
ATOM 778 O O . PRO A 1 94 ? 6.111 -0.099 18.623 1.00 56.19 94 PRO A O 1
ATOM 781 N N . PRO A 1 95 ? 8.262 -0.713 18.338 1.00 52.09 95 PRO A N 1
ATOM 782 C CA . PRO A 1 95 ? 8.245 -1.642 19.454 1.00 52.09 95 PRO A CA 1
ATOM 783 C C . PRO A 1 95 ? 7.991 -0.850 20.738 1.00 52.09 95 PRO A C 1
ATOM 785 O O . PRO A 1 95 ? 8.855 -0.109 21.205 1.00 52.09 95 PRO A O 1
ATOM 788 N N . VAL A 1 96 ? 6.794 -1.000 21.308 1.00 52.69 96 VAL A N 1
ATOM 789 C CA . VAL A 1 96 ? 6.476 -0.473 22.635 1.00 52.69 96 VAL A CA 1
ATOM 790 C C . VAL A 1 96 ? 7.467 -1.118 23.600 1.00 52.69 96 VAL A C 1
ATOM 792 O O . VAL A 1 96 ? 7.561 -2.343 23.675 1.00 52.69 96 VAL A O 1
ATOM 795 N N . GLY A 1 97 ? 8.286 -0.284 24.242 1.00 46.69 97 GLY A N 1
ATOM 796 C CA . GLY A 1 97 ? 9.514 -0.676 24.927 1.00 46.69 97 GLY A CA 1
ATOM 797 C C . GLY A 1 97 ? 9.434 -2.002 25.686 1.00 46.69 97 GLY A C 1
ATOM 798 O O . GLY A 1 97 ? 8.751 -2.116 26.698 1.00 46.69 97 GLY A O 1
ATOM 799 N N . GLY A 1 98 ? 10.193 -2.987 25.201 1.00 44.41 98 GLY A N 1
ATOM 800 C CA . GLY A 1 98 ? 10.789 -4.055 25.999 1.00 44.41 98 GLY A CA 1
ATOM 801 C C . GLY A 1 98 ? 9.888 -4.744 27.023 1.00 44.41 98 GLY A C 1
ATOM 802 O O . GLY A 1 98 ? 10.250 -4.799 28.193 1.00 44.41 98 GLY A O 1
ATOM 803 N N . LYS A 1 99 ? 8.757 -5.311 26.602 1.00 37.22 99 LYS A N 1
ATOM 804 C CA . LYS A 1 99 ? 8.168 -6.520 27.201 1.00 37.22 99 LYS A CA 1
ATOM 805 C C . LYS A 1 99 ? 7.054 -7.010 26.287 1.00 37.22 99 LYS A C 1
ATOM 807 O O . LYS A 1 99 ? 6.081 -6.304 26.063 1.00 37.22 99 LYS A O 1
ATOM 812 N N . ILE A 1 100 ? 7.180 -8.250 25.825 1.00 47.41 100 ILE A N 1
ATOM 813 C CA . ILE A 1 100 ? 6.046 -9.062 25.375 1.00 47.41 100 ILE A CA 1
ATOM 814 C C . ILE A 1 100 ? 5.133 -9.305 26.585 1.00 47.41 100 ILE A C 1
ATOM 816 O O . ILE A 1 100 ? 5.161 -10.351 27.225 1.00 47.41 100 ILE A O 1
ATOM 820 N N . VAL A 1 101 ? 4.363 -8.285 26.955 1.00 48.06 101 VAL A N 1
ATOM 821 C CA . VAL A 1 101 ? 3.078 -8.492 27.613 1.00 48.06 101 VAL A CA 1
ATOM 822 C C . VAL A 1 101 ? 2.197 -9.116 26.530 1.00 48.06 101 VAL A C 1
ATOM 824 O O . VAL A 1 101 ? 2.254 -8.624 25.403 1.00 48.06 101 VAL A O 1
ATOM 827 N N . PRO A 1 102 ? 1.443 -10.200 26.788 1.00 43.06 102 PRO A N 1
ATOM 828 C CA . PRO A 1 102 ? 0.427 -10.653 25.848 1.00 43.06 102 PRO A CA 1
ATOM 829 C C . PRO A 1 102 ? -0.543 -9.489 25.654 1.00 43.06 102 PRO A C 1
ATOM 831 O O . PRO A 1 102 ? -1.376 -9.201 26.511 1.00 43.06 102 PRO A O 1
ATOM 834 N N . GLU A 1 103 ? -0.318 -8.739 24.581 1.00 50.88 103 GLU A N 1
ATOM 835 C CA . GLU A 1 103 ? -1.059 -7.542 24.254 1.00 50.88 103 GLU A CA 1
ATOM 836 C C . GLU A 1 103 ? -2.465 -8.022 23.939 1.00 50.88 103 GLU A C 1
ATOM 838 O O . GLU A 1 103 ? -2.706 -8.692 22.936 1.00 50.88 103 GLU A O 1
ATOM 843 N N . THR A 1 104 ? -3.400 -7.739 24.843 1.00 50.88 104 THR A N 1
ATOM 844 C CA . THR A 1 104 ? -4.807 -7.752 24.487 1.00 50.88 104 THR A CA 1
ATOM 845 C C . THR A 1 104 ? -4.918 -6.775 23.329 1.00 50.88 104 THR A C 1
ATOM 847 O O . THR A 1 104 ? -4.759 -5.572 23.507 1.00 50.88 104 THR A O 1
ATOM 850 N N . ASN A 1 105 ? -5.099 -7.314 22.136 1.00 55.91 105 ASN A N 1
ATOM 851 C CA . ASN A 1 105 ? -4.963 -6.684 20.827 1.00 55.91 105 ASN A CA 1
ATOM 852 C C . ASN A 1 105 ? -6.058 -5.635 20.523 1.00 55.91 105 ASN A C 1
ATOM 854 O O . ASN A 1 105 ? -6.415 -5.387 19.374 1.00 55.91 105 ASN A O 1
ATOM 858 N N . ALA A 1 106 ? -6.590 -4.995 21.563 1.00 58.44 106 ALA A N 1
ATOM 859 C CA . ALA A 1 106 ? -7.421 -3.815 21.487 1.00 58.44 106 ALA A CA 1
ATOM 860 C C . ALA A 1 106 ? -6.569 -2.582 21.831 1.00 58.44 106 ALA A C 1
ATOM 862 O O . ALA A 1 106 ? -6.037 -2.455 22.931 1.00 58.44 106 ALA A O 1
ATOM 863 N N . ASN A 1 107 ? -6.458 -1.663 20.870 1.00 62.47 107 ASN A N 1
ATOM 864 C CA . ASN A 1 107 ? -5.806 -0.366 21.041 1.00 62.47 107 ASN A CA 1
ATOM 865 C C . ASN A 1 107 ? -6.356 0.337 22.310 1.00 62.47 107 ASN A C 1
ATOM 867 O O . ASN A 1 107 ? -7.574 0.510 22.407 1.00 62.47 107 ASN A O 1
ATOM 871 N N . PRO A 1 108 ? -5.510 0.782 23.261 1.00 70.31 108 PRO A N 1
ATOM 872 C CA . PRO A 1 108 ? -5.948 1.424 24.505 1.00 70.31 108 PRO A CA 1
ATOM 873 C C . PRO A 1 108 ? -6.867 2.635 24.297 1.00 70.31 108 PRO A C 1
ATOM 875 O O . PRO A 1 108 ? -7.752 2.892 25.112 1.00 70.31 108 PRO A O 1
ATOM 878 N N . SER A 1 109 ? -6.702 3.365 23.194 1.00 63.62 109 SER A N 1
ATOM 879 C CA . SER A 1 109 ? -7.577 4.478 22.814 1.00 63.62 109 SER A CA 1
ATOM 880 C C . SER A 1 109 ? -8.964 3.993 22.385 1.00 63.62 109 SER A C 1
ATOM 882 O O . SER A 1 109 ? -9.966 4.619 22.724 1.00 63.62 109 SER A O 1
ATOM 884 N N . ILE A 1 110 ? -9.038 2.843 21.706 1.00 59.72 110 ILE A N 1
ATOM 885 C CA . ILE A 1 110 ? -10.304 2.182 21.358 1.00 59.72 110 ILE A CA 1
ATOM 886 C C . ILE A 1 110 ? -10.975 1.649 22.624 1.00 59.72 110 ILE A C 1
ATOM 888 O O . ILE A 1 110 ? -12.173 1.846 22.781 1.00 59.72 110 ILE A O 1
ATOM 892 N N . ILE A 1 111 ? -10.224 1.050 23.555 1.00 69.06 111 ILE A N 1
ATOM 893 C CA . ILE A 1 111 ? -10.767 0.604 24.849 1.00 69.06 111 ILE A CA 1
ATOM 894 C C . ILE A 1 111 ? -11.372 1.793 25.602 1.00 69.06 111 ILE A C 1
ATOM 896 O O . ILE A 1 111 ? -12.539 1.743 25.971 1.00 69.06 111 ILE A O 1
ATOM 900 N N . LYS A 1 112 ? -10.637 2.904 25.735 1.00 71.06 112 LYS A N 1
ATOM 901 C CA . LYS A 1 112 ? -11.140 4.120 26.396 1.00 71.06 112 LYS A CA 1
ATOM 902 C C . LYS A 1 112 ? -12.372 4.710 25.708 1.00 71.06 112 LYS A C 1
ATOM 904 O O . LYS A 1 112 ? -13.291 5.185 26.373 1.00 71.06 112 LYS A O 1
ATOM 909 N N . PHE A 1 113 ? -12.410 4.685 24.378 1.00 68.19 113 PHE A N 1
ATOM 910 C CA . PHE A 1 113 ? -13.572 5.141 23.621 1.00 68.19 113 PHE A CA 1
ATOM 911 C C . PHE A 1 113 ? -14.785 4.216 23.820 1.00 68.19 113 PHE A C 1
ATOM 913 O O . PHE A 1 113 ? -15.893 4.701 24.038 1.00 68.19 113 PHE A O 1
ATOM 920 N N . MET A 1 114 ? -14.577 2.897 23.824 1.00 68.94 114 MET A N 1
ATOM 921 C CA . MET A 1 114 ? -15.620 1.901 24.094 1.00 68.94 114 MET A CA 1
ATOM 922 C C . MET A 1 114 ? -16.144 1.995 25.534 1.00 68.94 114 MET A C 1
ATOM 924 O O . MET A 1 114 ? -17.354 1.937 25.741 1.00 68.94 114 MET A O 1
ATOM 928 N N . GLU A 1 115 ? -15.271 2.219 26.520 1.00 78.06 115 GLU A N 1
ATOM 929 C CA . GLU A 1 115 ? -15.661 2.481 27.911 1.00 78.06 115 GLU A CA 1
ATOM 930 C C . GLU A 1 115 ? -16.526 3.743 28.016 1.00 78.06 115 GLU A C 1
ATOM 932 O O . GLU A 1 115 ? -17.592 3.709 28.636 1.00 78.06 115 GLU A O 1
ATOM 937 N N . SER A 1 116 ? -16.130 4.824 27.335 1.00 84.06 116 SER A N 1
ATOM 938 C CA . SER A 1 116 ? -16.907 6.067 27.266 1.00 84.06 116 SER A CA 1
ATOM 939 C C . SER A 1 116 ? -18.295 5.844 26.654 1.00 84.06 116 SER A C 1
ATOM 941 O O . SER A 1 116 ? -19.303 6.223 27.251 1.00 84.06 116 SER A O 1
ATOM 943 N N . LEU A 1 117 ? -18.385 5.162 25.506 1.00 77.88 117 LEU A N 1
ATOM 944 C CA . LEU A 1 117 ? -19.670 4.846 24.870 1.00 77.88 117 LEU A CA 1
ATOM 945 C C . LEU A 1 117 ? -20.554 3.944 25.742 1.00 77.88 117 LEU A C 1
ATOM 947 O O . LEU A 1 117 ? -21.769 4.150 25.797 1.00 77.88 117 LEU A O 1
ATOM 951 N N . SER A 1 118 ? -19.961 2.981 26.457 1.00 85.44 118 SER A N 1
ATOM 952 C CA . SER A 1 118 ? -20.699 2.102 27.370 1.00 85.44 118 SER A CA 1
ATOM 953 C C . SER A 1 118 ? -21.379 2.890 28.494 1.00 85.44 118 SER A C 1
ATOM 955 O O . SER A 1 118 ? -22.534 2.620 28.826 1.00 85.44 118 SER A O 1
ATOM 957 N N . TYR A 1 119 ? -20.715 3.926 29.016 1.00 88.31 119 TYR A N 1
ATOM 958 C CA . TYR A 1 119 ? -21.260 4.783 30.065 1.00 88.31 119 TYR A CA 1
ATOM 959 C C . TYR A 1 119 ? -22.497 5.552 29.586 1.00 88.31 119 TYR A C 1
ATOM 961 O O . TYR A 1 119 ? -23.536 5.544 30.250 1.00 88.31 119 TYR A O 1
ATOM 969 N N . TRP A 1 120 ? -22.424 6.165 28.398 1.00 89.94 120 TRP A N 1
ATOM 970 C CA . TRP A 1 120 ? -23.564 6.866 27.799 1.00 89.94 120 TRP A CA 1
ATOM 971 C C . TRP A 1 120 ? -24.736 5.927 27.517 1.00 89.94 120 TRP A C 1
ATOM 973 O O . TRP A 1 120 ? -25.883 6.286 27.778 1.00 89.94 120 TRP A O 1
ATOM 983 N N . TYR A 1 121 ? -24.462 4.712 27.042 1.00 91.75 121 TYR A N 1
ATOM 984 C CA . TYR A 1 121 ? -25.500 3.714 26.802 1.00 91.75 121 TYR A CA 1
ATOM 985 C C . TYR A 1 121 ? -26.231 3.323 28.095 1.00 91.75 121 TYR A C 1
ATOM 987 O O . TYR A 1 121 ? -27.461 3.352 28.138 1.00 91.75 121 TYR A O 1
ATOM 995 N N . VAL A 1 122 ? -25.492 3.030 29.173 1.00 92.00 122 VAL A N 1
ATOM 996 C CA . VAL A 1 122 ? -26.080 2.716 30.487 1.00 92.00 122 VAL A CA 1
ATOM 997 C C . VAL A 1 122 ? -26.919 3.887 31.003 1.00 92.00 122 VAL A C 1
ATOM 999 O O . VAL A 1 122 ? -28.034 3.676 31.483 1.00 92.00 122 VAL A O 1
ATOM 1002 N N . LEU A 1 123 ? -26.436 5.124 30.853 1.00 92.31 123 LEU A N 1
ATOM 1003 C CA . LEU A 1 123 ? -27.174 6.319 31.259 1.00 92.31 123 LEU A CA 1
ATOM 1004 C C . LEU A 1 123 ? -28.492 6.472 30.482 1.00 92.31 123 LEU A C 1
ATOM 1006 O O . LEU A 1 123 ? -29.534 6.721 31.090 1.00 92.31 123 LEU A O 1
ATOM 1010 N N . ILE A 1 124 ? -28.472 6.272 29.160 1.00 92.94 124 ILE A N 1
ATOM 1011 C CA . ILE A 1 124 ? -29.673 6.314 28.312 1.00 92.94 124 ILE A CA 1
ATOM 1012 C C . ILE A 1 124 ? -30.680 5.248 28.759 1.00 92.94 124 ILE A C 1
ATOM 1014 O O . ILE A 1 124 ? -31.856 5.560 28.953 1.00 92.94 124 ILE A O 1
ATOM 1018 N N . VAL A 1 125 ? -30.231 4.010 28.990 1.00 93.88 125 VAL A N 1
ATOM 1019 C CA . VAL A 1 125 ? -31.101 2.919 29.457 1.00 93.88 125 VAL A CA 1
ATOM 1020 C C . VAL A 1 125 ? -31.743 3.269 30.804 1.00 93.88 125 VAL A C 1
ATOM 1022 O O . VAL A 1 125 ? -32.962 3.158 30.942 1.00 93.88 125 VAL A O 1
ATOM 1025 N N . LEU A 1 126 ? -30.981 3.782 31.773 1.00 94.62 126 LEU A N 1
ATOM 1026 C CA . LEU A 1 126 ? -31.524 4.208 33.069 1.00 94.62 126 LEU A CA 1
ATOM 1027 C C . LEU A 1 126 ? -32.574 5.317 32.929 1.00 94.62 126 LEU A C 1
ATOM 1029 O O . LEU A 1 126 ? -33.633 5.242 33.557 1.00 94.62 126 LEU A O 1
ATOM 1033 N N . IL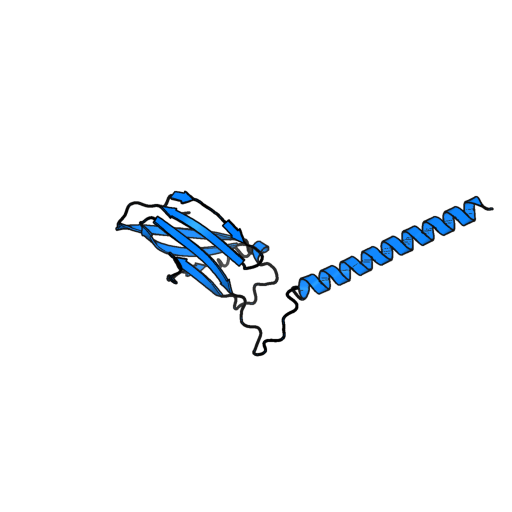E A 1 127 ? -32.325 6.309 32.069 1.00 94.00 127 ILE A N 1
ATOM 1034 C CA . ILE A 1 127 ? -33.288 7.382 31.791 1.00 94.00 127 ILE A CA 1
ATOM 1035 C C . ILE A 1 127 ? -34.584 6.799 31.212 1.00 94.00 127 ILE A C 1
ATOM 1037 O O . ILE A 1 127 ? -35.669 7.147 31.679 1.00 94.00 127 ILE A O 1
ATOM 1041 N N . THR A 1 128 ? -34.506 5.869 30.254 1.00 94.00 128 THR A N 1
ATOM 1042 C CA . THR A 1 128 ? -35.709 5.248 29.663 1.00 94.00 128 THR A CA 1
ATOM 1043 C C . THR A 1 128 ? -36.522 4.434 30.674 1.00 94.00 128 THR A C 1
ATOM 1045 O O . THR A 1 128 ? -37.756 4.495 30.662 1.00 94.00 128 THR A O 1
ATOM 1048 N N . ILE A 1 129 ? -35.857 3.731 31.599 1.00 93.31 129 ILE A N 1
ATOM 1049 C CA . ILE A 1 129 ? -36.514 2.987 32.683 1.00 93.31 129 ILE A CA 1
ATOM 1050 C C . ILE A 1 129 ? -37.227 3.957 33.631 1.00 93.31 129 ILE A C 1
ATOM 1052 O O . ILE A 1 129 ? -38.400 3.752 33.942 1.00 93.31 129 ILE A O 1
ATOM 1056 N N . MET A 1 130 ? -36.563 5.042 34.042 1.00 92.75 130 MET A N 1
ATOM 1057 C CA . MET A 1 130 ? -37.146 6.058 34.928 1.00 92.75 130 MET A CA 1
ATOM 1058 C C . MET A 1 130 ? -38.348 6.768 34.294 1.00 92.75 130 MET A C 1
ATOM 1060 O O . MET A 1 130 ? -39.364 6.986 34.949 1.00 92.75 130 MET A O 1
ATOM 1064 N N . VAL A 1 131 ? -38.278 7.094 33.002 1.00 90.81 131 VAL A N 1
ATOM 1065 C CA . VAL A 1 131 ? -39.416 7.683 32.279 1.00 90.81 131 VAL A CA 1
ATOM 1066 C C . VAL A 1 131 ? -40.589 6.698 32.228 1.00 90.81 131 VAL A C 1
ATOM 1068 O O . VAL A 1 131 ? -41.727 7.078 32.507 1.00 90.81 131 VAL A O 1
ATOM 1071 N N . SER A 1 132 ? -40.321 5.420 31.950 1.00 86.94 132 SER A N 1
ATOM 1072 C CA . SER A 1 132 ? -41.350 4.374 31.884 1.00 86.94 132 SER A CA 1
ATOM 1073 C C . SER A 1 132 ? -42.039 4.142 33.233 1.00 86.94 132 SER A C 1
ATOM 1075 O O . SER A 1 132 ? -43.267 4.026 33.290 1.00 86.94 132 SER A O 1
ATOM 1077 N N . THR A 1 133 ? -41.284 4.128 34.337 1.00 87.56 133 THR A N 1
ATOM 1078 C CA . THR A 1 133 ? -41.847 3.971 35.687 1.00 87.56 133 THR A CA 1
ATOM 1079 C C . THR A 1 133 ? -42.683 5.187 36.086 1.00 87.56 133 THR A C 1
ATOM 1081 O O . THR A 1 133 ? -43.798 5.014 36.577 1.00 87.56 133 THR A O 1
ATOM 1084 N N . VAL A 1 134 ? -42.229 6.413 35.796 1.00 86.25 134 VAL A N 1
ATOM 1085 C CA . VAL A 1 134 ? -42.994 7.646 36.059 1.00 86.25 134 VAL A CA 1
ATOM 1086 C C . VAL A 1 134 ? -44.306 7.678 35.270 1.00 86.25 134 VAL A C 1
ATOM 1088 O O . VAL A 1 134 ? -45.351 8.010 35.836 1.00 86.25 134 VAL A O 1
ATOM 1091 N N . ILE A 1 135 ? -44.289 7.297 33.988 1.00 82.75 135 ILE A N 1
ATOM 1092 C CA . ILE A 1 135 ? -45.505 7.209 33.163 1.00 82.75 135 ILE A CA 1
ATOM 1093 C C . ILE A 1 135 ? -46.460 6.148 33.725 1.00 82.75 135 ILE A C 1
ATOM 1095 O O . ILE A 1 135 ? -47.657 6.408 33.859 1.00 82.75 135 ILE A O 1
ATOM 1099 N N . SER A 1 136 ? -45.950 4.975 34.116 1.00 77.62 136 SER A N 1
ATOM 1100 C CA . SER A 1 136 ? -46.779 3.916 34.702 1.00 77.62 136 SER A CA 1
ATOM 1101 C C . SER A 1 136 ? -47.391 4.312 36.051 1.00 77.62 136 SER A C 1
ATOM 1103 O O . SER A 1 136 ? -48.509 3.891 36.344 1.00 77.62 136 SER A O 1
ATOM 1105 N N . ILE A 1 137 ? -46.688 5.102 36.870 1.00 80.88 137 ILE A N 1
ATOM 1106 C CA . ILE A 1 137 ? -47.208 5.622 38.144 1.00 80.88 137 ILE A CA 1
ATOM 1107 C C . ILE A 1 137 ? -48.300 6.663 37.883 1.00 80.88 137 ILE A C 1
ATOM 1109 O O . ILE A 1 137 ? -49.357 6.599 38.507 1.00 80.88 137 ILE A O 1
ATOM 1113 N N . LYS A 1 138 ? -48.089 7.582 36.929 1.00 73.19 138 LYS A N 1
ATOM 1114 C CA . LYS A 1 138 ? -49.103 8.578 36.546 1.00 73.19 138 LYS A CA 1
ATOM 1115 C C . LYS A 1 138 ? -50.362 7.952 35.949 1.00 73.19 138 LYS A C 1
ATOM 1117 O O . LYS A 1 138 ? -51.431 8.489 36.169 1.00 73.19 138 LYS A O 1
ATOM 1122 N N . LYS A 1 139 ? -50.253 6.831 35.229 1.00 69.94 139 LYS A N 1
ATOM 1123 C CA . LYS A 1 139 ? -51.411 6.123 34.653 1.00 69.94 139 LYS A CA 1
ATOM 1124 C C . LYS A 1 139 ? -52.227 5.332 35.692 1.00 69.94 139 LYS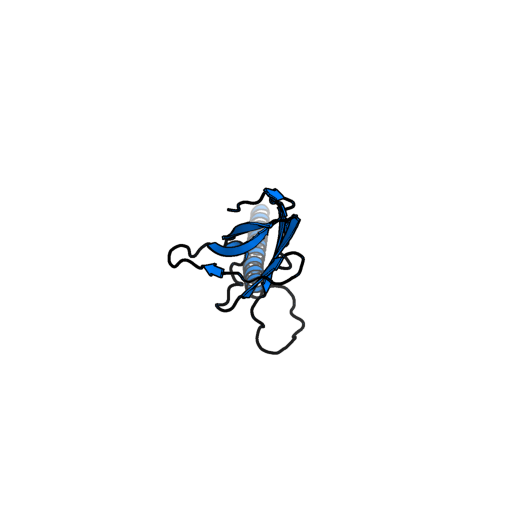 A C 1
ATOM 1126 O O . LYS A 1 139 ? -53.350 4.940 35.398 1.00 69.94 139 LYS A O 1
ATOM 1131 N N . LYS A 1 140 ? -51.658 5.051 36.872 1.00 66.25 140 LYS A N 1
ATOM 1132 C CA . LYS A 1 140 ? -52.327 4.343 37.983 1.00 66.25 140 LYS A CA 1
ATOM 1133 C C . LYS A 1 140 ? -52.989 5.273 39.013 1.00 66.25 140 LYS A C 1
ATOM 1135 O O . LYS A 1 140 ? -53.689 4.756 39.880 1.00 66.25 140 LYS A O 1
ATOM 1140 N N . ARG A 1 141 ? -52.743 6.586 38.957 1.00 53.38 141 ARG A N 1
ATOM 1141 C CA . ARG A 1 141 ? -53.483 7.609 39.717 1.00 53.38 141 ARG A CA 1
ATOM 1142 C C . ARG A 1 141 ? -54.563 8.215 38.839 1.00 53.38 141 ARG A C 1
ATOM 1144 O O . ARG A 1 141 ? -55.599 8.588 39.420 1.00 53.38 141 ARG A O 1
#

pLDDT: mean 78.52, std 15.67, range [37.22, 95.5]

Radius of gyration: 24.11 Å; Cα contacts (8 Å, |Δi|>4): 204; chains: 1; bounding box: 68×32×60 Å